Protein AF-A0A098BWJ8-F1 (afdb_monomer_lite)

InterPro domains:
  IPR010958 Chorismate mutase, high GC Gram-positive bacteria/archaeal [TIGR01808] (48-117)
  IPR036263 Chorismate mutase type II superfamily [SSF48600] (45-105)
  IPR036979 Chorismate mutase domain superfamily [G3DSA:1.20.59.10] (34-121)

pLDDT: mean 78.31, std 21.25, range [36.22, 98.62]

Structure (mmCIF, N/CA/C/O backbone):
data_AF-A0A098BWJ8-F1
#
_entry.id   AF-A0A098BWJ8-F1
#
loop_
_atom_site.group_PDB
_atom_site.id
_atom_site.type_symbol
_atom_site.label_atom_id
_atom_site.label_alt_id
_atom_site.label_comp_id
_atom_site.label_asym_id
_atom_site.label_entity_id
_atom_site.label_seq_id
_atom_site.pdbx_PDB_ins_code
_atom_site.Cartn_x
_atom_site.Cartn_y
_atom_site.Cartn_z
_atom_site.occupancy
_atom_site.B_iso_or_equiv
_atom_site.auth_seq_id
_atom_site.auth_comp_id
_atom_site.auth_asym_id
_atom_site.auth_atom_id
_atom_site.pdbx_PDB_model_num
ATOM 1 N N . MET A 1 1 ? 21.260 48.861 -66.833 1.00 42.28 1 MET A N 1
ATOM 2 C CA . MET A 1 1 ? 22.333 48.829 -67.842 1.00 42.28 1 MET A CA 1
ATOM 3 C C . MET A 1 1 ? 22.395 47.420 -68.374 1.00 42.28 1 MET A C 1
ATOM 5 O O . MET A 1 1 ? 22.693 46.500 -67.627 1.00 42.28 1 MET A O 1
ATOM 9 N N . SER A 1 2 ? 21.962 47.282 -69.617 1.00 45.59 2 SER A N 1
ATOM 10 C CA . SER A 1 2 ? 22.030 46.076 -70.425 1.00 45.59 2 SER A CA 1
ATOM 11 C C . SER A 1 2 ? 23.483 45.639 -70.593 1.00 45.59 2 SER A C 1
ATOM 13 O O . SER A 1 2 ? 24.345 46.498 -70.771 1.00 45.59 2 SER A O 1
ATOM 15 N N . ASN A 1 3 ? 23.741 44.335 -70.650 1.00 41.81 3 ASN A N 1
ATOM 16 C CA . ASN A 1 3 ? 24.631 43.863 -71.696 1.00 41.81 3 ASN A CA 1
ATOM 17 C C . ASN A 1 3 ? 24.173 42.508 -72.234 1.00 41.81 3 ASN A C 1
ATOM 19 O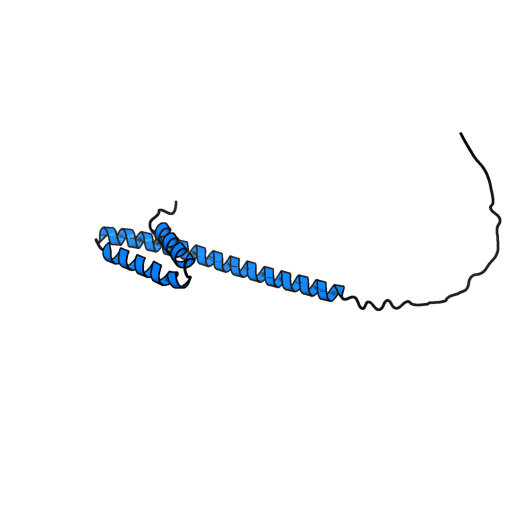 O . ASN A 1 3 ? 23.833 41.596 -71.486 1.00 41.81 3 ASN A O 1
ATOM 23 N N . THR A 1 4 ? 24.147 42.474 -73.556 1.00 46.91 4 THR A N 1
ATOM 24 C CA . THR A 1 4 ? 23.703 41.435 -74.473 1.00 46.91 4 THR A CA 1
ATOM 25 C C . THR A 1 4 ? 24.930 41.016 -75.274 1.00 46.91 4 THR A C 1
ATOM 27 O O . THR A 1 4 ? 25.724 41.879 -75.643 1.00 46.91 4 THR A O 1
ATOM 30 N N . GLY A 1 5 ? 25.008 39.733 -75.630 1.00 41.19 5 GLY A N 1
ATOM 31 C CA . GLY A 1 5 ? 25.883 39.208 -76.685 1.00 41.19 5 GLY A CA 1
ATOM 32 C C . GLY A 1 5 ? 27.205 38.637 -76.159 1.00 41.19 5 GLY A C 1
ATOM 33 O O . GLY A 1 5 ? 27.774 39.164 -75.215 1.00 41.19 5 GLY A O 1
ATOM 34 N N . ALA A 1 6 ? 27.757 37.564 -76.714 1.00 48.81 6 ALA A N 1
ATOM 35 C CA . ALA A 1 6 ? 27.437 36.888 -77.961 1.00 48.81 6 ALA A CA 1
ATOM 36 C C . ALA A 1 6 ? 28.038 35.468 -77.950 1.00 48.81 6 ALA A C 1
ATOM 38 O O . ALA A 1 6 ? 29.048 35.226 -77.295 1.00 48.81 6 ALA A O 1
ATOM 39 N N . ASP A 1 7 ? 27.350 34.569 -78.652 1.00 44.22 7 ASP A N 1
ATOM 40 C CA . ASP A 1 7 ? 27.840 33.639 -79.675 1.00 44.22 7 ASP A CA 1
ATOM 41 C C . ASP A 1 7 ? 29.160 32.873 -79.479 1.00 44.22 7 ASP A C 1
ATOM 43 O O . ASP A 1 7 ? 30.250 33.431 -79.393 1.00 44.22 7 ASP A O 1
ATOM 47 N N . GLY A 1 8 ? 29.042 31.546 -79.578 1.00 44.03 8 GLY A N 1
ATOM 48 C CA . GLY A 1 8 ? 30.156 30.624 -79.784 1.00 44.03 8 GLY A CA 1
ATOM 49 C C . GLY A 1 8 ? 29.697 29.167 -79.820 1.00 44.03 8 GLY A C 1
ATOM 50 O O . GLY A 1 8 ? 30.080 28.384 -78.959 1.00 44.03 8 GLY A O 1
ATOM 51 N N . ASN A 1 9 ? 28.830 28.815 -80.775 1.00 46.28 9 ASN A N 1
ATOM 52 C CA . ASN A 1 9 ? 28.553 27.422 -81.130 1.00 46.28 9 ASN A CA 1
ATOM 53 C C . ASN A 1 9 ? 29.428 27.046 -82.333 1.00 46.28 9 ASN A C 1
ATOM 55 O O . ASN A 1 9 ? 29.181 27.566 -83.419 1.00 46.28 9 ASN A O 1
ATOM 59 N N . ASP A 1 10 ? 30.397 26.149 -82.130 1.00 49.81 10 ASP A N 1
ATOM 60 C CA . ASP A 1 10 ? 31.185 25.503 -83.189 1.00 49.81 10 ASP A CA 1
ATOM 61 C C . ASP A 1 10 ? 31.415 24.009 -82.855 1.00 49.81 10 ASP A C 1
ATOM 63 O O . ASP A 1 10 ? 32.334 23.603 -82.156 1.00 49.81 10 ASP A O 1
ATOM 67 N N . THR A 1 11 ? 30.416 23.226 -83.246 1.00 44.81 11 THR A N 1
ATOM 68 C CA . THR A 1 11 ? 30.375 21.900 -83.892 1.00 44.81 11 THR A CA 1
ATOM 69 C C . THR A 1 11 ? 31.631 20.974 -84.029 1.00 44.81 11 THR A C 1
ATOM 71 O O . THR A 1 11 ? 32.634 21.372 -84.610 1.00 44.81 11 THR A O 1
ATOM 74 N N . ILE A 1 12 ? 31.395 19.665 -83.736 1.00 45.81 12 ILE A N 1
ATOM 75 C CA . ILE A 1 12 ? 31.991 18.364 -84.229 1.00 45.81 12 ILE A CA 1
ATOM 76 C C . ILE A 1 12 ? 33.414 18.007 -83.685 1.00 45.81 12 ILE A C 1
ATOM 78 O O . ILE A 1 12 ? 34.268 18.877 -83.663 1.00 45.81 12 ILE A O 1
ATOM 82 N N . ILE A 1 13 ? 33.803 16.795 -83.220 1.00 41.25 13 ILE A N 1
ATOM 83 C CA . ILE 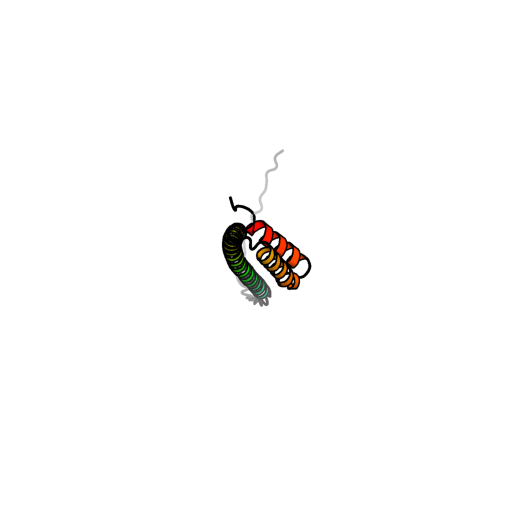A 1 13 ? 33.714 15.399 -83.743 1.00 41.25 13 ILE A CA 1
ATOM 84 C C . ILE A 1 13 ? 34.007 14.351 -82.618 1.00 41.25 13 ILE A C 1
ATOM 86 O O . ILE A 1 13 ? 34.767 14.659 -81.708 1.00 41.25 13 ILE A O 1
ATOM 90 N N . ASP A 1 14 ? 33.393 13.156 -82.743 1.00 41.28 14 ASP A N 1
ATOM 91 C CA . ASP A 1 14 ? 33.599 11.801 -82.149 1.00 41.28 14 ASP A CA 1
ATOM 92 C C . ASP A 1 14 ? 34.566 11.543 -80.971 1.00 41.28 14 ASP A C 1
ATOM 94 O O . ASP A 1 14 ? 35.753 11.836 -81.047 1.00 41.28 14 ASP A O 1
ATOM 98 N N . ASP A 1 15 ? 34.072 10.805 -79.961 1.00 46.69 15 ASP A N 1
ATOM 99 C CA . ASP A 1 15 ? 34.470 9.393 -79.750 1.00 46.69 15 ASP A CA 1
ATOM 100 C C . ASP A 1 15 ? 33.530 8.679 -78.741 1.00 46.69 15 ASP A C 1
ATOM 102 O O . ASP A 1 15 ? 33.364 9.156 -77.613 1.00 46.69 15 ASP A O 1
ATOM 106 N N . PRO A 1 16 ? 32.895 7.543 -79.103 1.00 55.72 16 PRO A N 1
ATOM 107 C CA . PRO A 1 16 ? 32.089 6.740 -78.190 1.00 55.72 16 PRO A CA 1
ATOM 108 C C . PRO A 1 16 ? 32.736 5.375 -77.907 1.00 55.72 16 PRO A C 1
ATOM 110 O O . PRO A 1 16 ? 32.295 4.376 -78.463 1.00 55.72 16 PRO A O 1
ATOM 113 N N . ASP A 1 17 ? 33.730 5.297 -77.023 1.00 46.28 17 ASP A N 1
ATOM 114 C CA . ASP A 1 17 ? 33.996 4.057 -76.279 1.00 46.28 17 ASP A CA 1
ATOM 115 C C . ASP A 1 17 ? 34.973 4.299 -75.123 1.00 46.28 17 ASP A C 1
ATOM 117 O O . ASP A 1 17 ? 36.135 4.613 -75.344 1.00 46.28 17 ASP A O 1
ATOM 121 N N . GLU A 1 18 ? 34.520 4.114 -73.885 1.00 44.69 18 GLU A N 1
ATOM 122 C CA . GLU A 1 18 ? 35.327 3.386 -72.904 1.00 44.69 18 GLU A CA 1
ATOM 123 C C . GLU A 1 18 ? 34.408 2.866 -71.797 1.00 44.69 18 GLU A C 1
ATOM 125 O O . GLU A 1 18 ? 34.166 3.469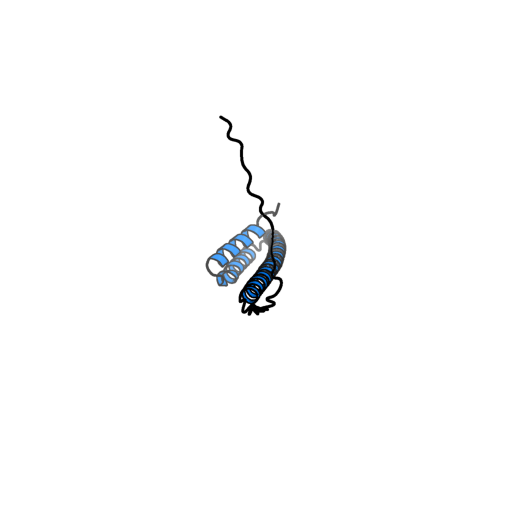 -70.748 1.00 44.69 18 GLU A O 1
ATOM 130 N N . THR A 1 19 ? 33.857 1.689 -72.078 1.00 50.94 19 THR A N 1
ATOM 131 C CA . THR A 1 19 ? 33.262 0.798 -71.085 1.00 50.94 19 THR A CA 1
ATOM 132 C C . THR A 1 19 ? 34.354 0.335 -70.112 1.00 50.94 19 THR A C 1
ATOM 134 O O . THR A 1 19 ? 34.920 -0.746 -70.245 1.00 50.94 19 THR A O 1
ATOM 137 N N . GLY A 1 20 ? 34.658 1.161 -69.113 1.00 40.91 20 GLY A N 1
ATOM 138 C CA . GLY A 1 20 ? 35.514 0.833 -67.974 1.00 40.91 20 GLY A CA 1
ATOM 139 C C . GLY A 1 20 ? 34.676 0.612 -66.720 1.00 40.91 20 GLY A C 1
ATOM 140 O O . GLY A 1 20 ? 34.664 1.445 -65.818 1.00 40.91 20 GLY A O 1
ATOM 141 N N . GLY A 1 21 ? 33.926 -0.491 -66.675 1.00 45.00 21 GLY A N 1
ATOM 142 C CA . GLY A 1 21 ? 33.132 -0.884 -65.514 1.00 45.00 21 GLY A CA 1
ATOM 143 C C . GLY A 1 21 ? 34.007 -1.188 -64.300 1.00 45.00 21 GLY A C 1
ATOM 144 O O . GLY A 1 21 ? 34.328 -2.344 -64.039 1.00 45.00 21 GLY A O 1
ATOM 145 N N . ILE A 1 22 ? 34.334 -0.169 -63.507 1.00 42.72 22 ILE A N 1
ATOM 146 C CA . ILE A 1 22 ? 34.665 -0.364 -62.098 1.00 42.72 22 ILE A CA 1
ATOM 147 C C . ILE A 1 22 ? 33.325 -0.432 -61.372 1.00 42.72 22 ILE A C 1
ATOM 149 O O . ILE A 1 22 ? 32.773 0.573 -60.927 1.00 42.72 22 ILE A O 1
ATOM 153 N N . CYS A 1 23 ? 32.767 -1.641 -61.296 1.00 39.72 23 CYS A N 1
ATOM 154 C CA . CYS A 1 23 ? 31.777 -1.959 -60.280 1.00 39.72 23 CYS A CA 1
ATOM 155 C C . CYS A 1 23 ? 32.479 -1.762 -58.933 1.00 39.72 23 CYS A C 1
ATOM 157 O O . CYS A 1 23 ? 33.195 -2.642 -58.458 1.00 39.72 23 CYS A O 1
ATOM 159 N N . MET A 1 24 ? 32.349 -0.567 -58.359 1.00 36.22 24 MET A N 1
ATOM 160 C CA . MET A 1 24 ? 32.665 -0.339 -56.962 1.00 36.22 24 MET A CA 1
ATOM 161 C C . MET A 1 24 ? 31.663 -1.188 -56.189 1.00 36.22 24 MET A C 1
ATOM 163 O O . MET A 1 24 ? 30.520 -0.784 -55.980 1.00 36.22 24 MET A O 1
ATOM 167 N N . THR A 1 25 ? 32.061 -2.411 -55.841 1.00 49.38 25 THR A N 1
ATOM 168 C CA . THR A 1 25 ? 31.350 -3.183 -54.835 1.00 49.38 25 THR A CA 1
ATOM 169 C C . THR A 1 25 ? 31.423 -2.341 -53.576 1.00 49.38 25 THR A C 1
ATOM 171 O O . THR A 1 25 ? 32.466 -2.231 -52.933 1.00 49.38 25 THR A O 1
ATOM 174 N N . VAL A 1 26 ? 30.329 -1.646 -53.273 1.00 53.03 26 VAL A N 1
ATOM 175 C CA . VAL A 1 26 ? 30.142 -1.057 -51.958 1.00 53.03 26 VAL A CA 1
ATOM 176 C C . VAL A 1 26 ? 30.054 -2.260 -51.031 1.00 53.03 26 VAL A C 1
ATOM 178 O O . VAL A 1 26 ? 28.999 -2.877 -50.901 1.00 53.03 26 VAL A O 1
ATOM 181 N N . GLN A 1 27 ? 31.189 -2.651 -50.451 1.00 53.28 27 GLN A N 1
ATOM 182 C CA . GLN A 1 27 ? 31.204 -3.453 -49.242 1.00 53.28 27 GLN A CA 1
ATOM 183 C C . GLN A 1 27 ? 30.427 -2.632 -48.206 1.00 53.28 27 GLN A C 1
ATOM 185 O O . GLN A 1 27 ? 30.957 -1.716 -47.578 1.00 53.28 27 GLN A O 1
ATOM 190 N N . LEU A 1 28 ? 29.122 -2.894 -48.107 1.00 55.53 28 LEU A N 1
ATOM 191 C CA . LEU A 1 28 ? 28.267 -2.421 -47.030 1.00 55.53 28 LEU A CA 1
ATOM 192 C C . LEU A 1 28 ? 28.625 -3.222 -45.780 1.00 55.53 28 LEU A C 1
ATOM 194 O O . LEU A 1 28 ? 27.814 -3.983 -45.263 1.00 55.53 28 LEU A O 1
ATOM 198 N N . ASP A 1 29 ? 29.825 -3.003 -45.256 1.00 56.94 29 ASP A N 1
ATOM 199 C CA . ASP A 1 29 ? 30.130 -3.318 -43.867 1.00 56.94 29 ASP A CA 1
ATOM 200 C C . ASP A 1 29 ? 29.491 -2.193 -43.036 1.00 56.94 29 ASP A C 1
ATOM 202 O O . ASP A 1 29 ? 30.147 -1.279 -42.542 1.00 56.94 29 ASP A O 1
ATOM 206 N N . SER A 1 30 ? 28.153 -2.169 -43.024 1.00 54.19 30 SER A N 1
ATOM 207 C CA . SER A 1 30 ? 27.340 -1.142 -42.374 1.00 54.19 30 SER A CA 1
ATOM 208 C C . SER A 1 30 ? 26.920 -1.615 -40.978 1.00 54.19 30 SER A C 1
ATOM 210 O O . SER A 1 30 ? 25.945 -2.360 -40.872 1.00 54.19 30 SER A O 1
ATOM 212 N N . PRO A 1 31 ? 27.560 -1.145 -39.889 1.00 58.00 31 PRO A N 1
ATOM 213 C CA . PRO A 1 31 ? 27.156 -1.478 -38.515 1.00 58.00 31 PRO A CA 1
ATOM 214 C C . PRO A 1 31 ? 25.799 -0.865 -38.104 1.00 58.00 31 PRO A C 1
ATOM 216 O O . PRO A 1 31 ? 25.284 -1.138 -37.022 1.00 58.00 31 PRO A O 1
ATOM 219 N N . GLY A 1 32 ? 25.185 -0.036 -38.959 1.00 57.19 32 GLY A N 1
ATOM 220 C CA . GLY A 1 32 ? 23.942 0.682 -38.657 1.00 57.19 32 GLY A CA 1
ATOM 221 C C . GLY A 1 32 ? 22.707 -0.208 -38.481 1.00 57.19 32 GLY A C 1
ATOM 222 O O . GLY A 1 32 ? 21.807 0.151 -37.727 1.00 57.19 32 GLY A O 1
ATOM 223 N N . PHE A 1 33 ? 22.664 -1.382 -39.119 1.00 53.72 33 PHE A N 1
ATOM 224 C CA . PHE A 1 33 ? 21.534 -2.309 -38.972 1.00 53.72 33 PHE A CA 1
ATOM 225 C C . PHE A 1 33 ? 21.553 -3.061 -37.638 1.00 53.72 33 PHE A C 1
ATOM 227 O O . PHE A 1 33 ? 20.495 -3.335 -37.073 1.00 53.72 33 PHE A O 1
ATOM 234 N N . GLU A 1 34 ? 22.740 -3.367 -37.118 1.00 61.19 34 GLU A N 1
ATOM 235 C CA . GLU A 1 34 ? 22.898 -4.080 -35.849 1.00 61.19 34 GLU A CA 1
ATOM 236 C C . GLU A 1 34 ? 22.581 -3.152 -34.667 1.00 61.19 34 GLU A C 1
ATOM 238 O O . GLU A 1 34 ? 21.783 -3.508 -33.803 1.00 61.19 34 GLU A O 1
ATOM 243 N N . SER A 1 35 ? 23.056 -1.901 -34.722 1.00 63.72 35 SER A N 1
ATOM 244 C CA . SER A 1 35 ? 22.740 -0.869 -33.726 1.00 63.72 35 SER A CA 1
ATOM 245 C C . SER A 1 35 ? 21.256 -0.472 -33.718 1.00 63.72 35 SER A C 1
ATOM 247 O O . SER A 1 35 ? 20.660 -0.343 -32.651 1.00 63.72 35 SER A O 1
ATOM 249 N N . ALA A 1 36 ? 20.609 -0.339 -34.883 1.00 63.62 36 ALA A N 1
ATOM 250 C CA . ALA A 1 36 ? 19.171 -0.056 -34.939 1.00 63.62 36 ALA A CA 1
ATOM 251 C C . ALA A 1 36 ? 18.327 -1.209 -34.365 1.00 63.62 36 ALA A C 1
ATOM 253 O O . ALA A 1 36 ? 17.339 -0.966 -33.674 1.00 63.62 36 ALA A O 1
ATOM 254 N N . ARG A 1 37 ? 18.724 -2.466 -34.609 1.00 65.62 37 ARG A N 1
ATOM 255 C CA . ARG A 1 37 ? 18.049 -3.649 -34.056 1.00 65.62 37 ARG A CA 1
ATOM 256 C C . ARG A 1 37 ? 18.221 -3.758 -32.541 1.00 65.62 37 ARG A C 1
ATOM 258 O O . ARG A 1 37 ? 17.269 -4.120 -31.857 1.00 65.62 37 ARG A O 1
ATOM 265 N N . GLU A 1 38 ? 19.399 -3.427 -32.022 1.00 71.19 38 GLU A N 1
ATOM 266 C CA . GLU A 1 38 ? 19.668 -3.382 -30.581 1.00 71.19 38 GLU A CA 1
ATOM 267 C C . GLU A 1 38 ? 18.838 -2.291 -29.882 1.00 71.19 38 GLU A C 1
ATOM 269 O O . GLU A 1 38 ? 18.220 -2.545 -28.849 1.00 71.19 38 GLU A O 1
ATOM 274 N N . VAL A 1 39 ? 18.727 -1.099 -30.480 1.00 73.69 39 VAL A N 1
ATOM 275 C CA . VAL A 1 39 ? 17.875 -0.016 -29.954 1.00 73.69 39 VAL A CA 1
ATOM 276 C C . VAL A 1 39 ? 16.394 -0.409 -29.963 1.00 73.69 39 VAL A C 1
ATOM 278 O O . VAL A 1 39 ? 15.698 -0.186 -28.977 1.00 73.69 39 VAL A O 1
ATOM 281 N N . VAL A 1 40 ? 15.904 -1.042 -31.032 1.00 74.69 40 VAL A N 1
ATOM 282 C CA . VAL A 1 40 ? 14.516 -1.535 -31.077 1.00 74.69 40 VAL A CA 1
ATOM 283 C C . VAL A 1 40 ? 14.286 -2.632 -30.034 1.00 74.69 40 VAL A C 1
ATOM 285 O O . VAL A 1 40 ? 13.299 -2.566 -29.313 1.00 74.69 40 VAL A O 1
ATOM 288 N N . SER A 1 41 ? 15.211 -3.587 -29.881 1.00 78.00 41 SER A N 1
ATOM 289 C CA . SER A 1 41 ? 15.104 -4.645 -28.863 1.00 78.00 41 SER A CA 1
ATOM 290 C C . SER A 1 41 ? 15.080 -4.076 -27.445 1.00 78.00 41 SER A C 1
ATOM 292 O O . SER A 1 41 ? 14.235 -4.459 -26.645 1.00 78.00 41 SER A O 1
ATOM 294 N N . THR A 1 42 ? 15.964 -3.126 -27.131 1.00 85.00 42 THR A N 1
ATOM 295 C CA . THR A 1 42 ? 15.988 -2.481 -25.807 1.00 85.00 42 THR A CA 1
ATOM 296 C C . THR A 1 42 ? 14.734 -1.652 -25.554 1.00 85.00 42 THR A C 1
ATOM 298 O O . THR A 1 42 ? 14.226 -1.640 -24.437 1.00 85.00 42 THR A O 1
ATOM 301 N N . GLN A 1 43 ? 14.188 -0.996 -26.579 1.00 81.12 43 GLN A N 1
ATOM 302 C CA . GLN A 1 43 ? 12.923 -0.278 -26.468 1.00 81.12 43 GLN A CA 1
ATOM 303 C C . GLN A 1 43 ? 11.728 -1.228 -26.283 1.00 81.12 43 GLN A C 1
ATOM 305 O O . GLN A 1 43 ? 10.839 -0.922 -25.492 1.00 81.12 43 GLN A O 1
ATOM 310 N N . GLU A 1 44 ? 11.705 -2.375 -26.966 1.00 80.50 44 GLU A N 1
ATOM 311 C CA . GLU A 1 44 ? 10.705 -3.429 -26.751 1.00 80.50 44 GLU A CA 1
ATOM 312 C C . GLU A 1 44 ? 10.792 -4.002 -25.330 1.00 80.50 44 GLU A C 1
ATOM 314 O O . GLU A 1 44 ? 9.763 -4.180 -24.679 1.00 80.50 44 GLU A O 1
ATOM 319 N N . ASP A 1 45 ? 12.002 -4.233 -24.817 1.00 88.19 45 ASP A N 1
ATOM 320 C CA . ASP A 1 45 ? 12.218 -4.734 -23.457 1.00 88.19 45 ASP A CA 1
ATOM 321 C C . ASP A 1 45 ? 11.815 -3.699 -22.395 1.00 88.19 45 ASP A C 1
ATOM 323 O O . ASP A 1 45 ? 11.159 -4.045 -21.413 1.00 88.19 45 ASP A O 1
ATOM 327 N N . LEU A 1 46 ? 12.119 -2.415 -22.615 1.00 92.94 46 LEU A N 1
ATOM 328 C CA . LEU A 1 46 ? 11.631 -1.325 -21.764 1.00 92.94 46 LEU A CA 1
ATOM 329 C C . LEU A 1 46 ? 10.105 -1.201 -21.811 1.00 92.94 46 LEU A C 1
ATOM 331 O O . LEU A 1 46 ? 9.483 -1.000 -20.772 1.00 92.94 46 LEU A O 1
ATOM 335 N N . GLY A 1 47 ? 9.501 -1.344 -22.994 1.00 94.81 47 GLY A N 1
ATOM 336 C CA . GLY A 1 47 ? 8.048 -1.351 -23.160 1.00 94.81 47 GLY A CA 1
ATOM 337 C C . GLY A 1 47 ? 7.391 -2.444 -22.319 1.00 94.81 47 GLY A C 1
ATOM 338 O O . GLY A 1 47 ? 6.513 -2.147 -21.517 1.00 94.81 47 GLY A O 1
ATOM 339 N N . ARG A 1 48 ? 7.901 -3.680 -22.409 1.00 94.88 48 ARG A N 1
ATOM 340 C CA . ARG A 1 48 ? 7.411 -4.812 -21.604 1.00 94.88 48 ARG A CA 1
ATOM 341 C C . ARG A 1 48 ? 7.545 -4.573 -20.102 1.00 94.88 48 ARG A C 1
ATOM 343 O O . ARG A 1 48 ? 6.628 -4.910 -19.363 1.00 94.88 48 ARG A O 1
ATOM 350 N N . LEU A 1 49 ? 8.653 -3.981 -19.648 1.00 94.56 49 LEU A N 1
ATOM 351 C CA . LEU A 1 49 ? 8.834 -3.646 -18.231 1.00 94.56 49 LEU A CA 1
ATOM 352 C C . LEU A 1 49 ? 7.806 -2.616 -17.752 1.00 94.56 49 LEU A C 1
ATOM 354 O O . LEU A 1 49 ? 7.278 -2.752 -16.652 1.00 94.56 49 LEU A O 1
ATOM 358 N N . PHE A 1 50 ? 7.508 -1.590 -18.554 1.00 96.31 50 PHE A N 1
ATOM 359 C CA . PHE A 1 50 ? 6.478 -0.614 -18.195 1.00 96.31 50 PHE A CA 1
ATOM 360 C C . PHE A 1 50 ? 5.076 -1.221 -18.187 1.00 96.31 50 PHE A C 1
ATOM 362 O O . PHE A 1 50 ? 4.296 -0.893 -17.293 1.00 96.31 50 PHE A O 1
ATOM 369 N N . ASP A 1 51 ? 4.775 -2.118 -19.126 1.00 97.50 51 ASP A N 1
ATOM 370 C CA . ASP A 1 51 ? 3.506 -2.847 -19.143 1.00 97.50 51 ASP A CA 1
ATOM 371 C C . ASP A 1 51 ? 3.363 -3.717 -17.884 1.00 97.50 51 ASP A C 1
ATOM 373 O O . ASP A 1 51 ? 2.348 -3.636 -17.193 1.00 97.50 51 ASP A O 1
ATOM 377 N N . GLU A 1 52 ? 4.407 -4.467 -17.513 1.00 97.75 52 GLU A N 1
ATOM 378 C CA . GLU A 1 52 ? 4.418 -5.291 -16.296 1.00 97.75 52 GLU A CA 1
ATOM 379 C C . GLU A 1 52 ? 4.272 -4.441 -15.023 1.00 97.75 52 GLU A C 1
ATOM 381 O O . GLU A 1 52 ? 3.502 -4.787 -14.125 1.00 97.75 52 GLU A O 1
ATOM 386 N N . ILE A 1 53 ? 4.948 -3.288 -14.951 1.00 97.38 53 ILE A N 1
ATOM 387 C CA . ILE A 1 53 ? 4.764 -2.325 -13.853 1.00 97.38 53 ILE A CA 1
ATOM 388 C C . ILE A 1 53 ? 3.312 -1.839 -13.805 1.00 97.38 53 ILE A C 1
ATOM 390 O O . ILE A 1 53 ? 2.718 -1.814 -12.730 1.00 97.38 53 ILE A O 1
ATOM 394 N N . GLY A 1 54 ? 2.720 -1.496 -14.949 1.00 98.31 54 GLY A N 1
ATOM 395 C CA . GLY A 1 54 ? 1.330 -1.049 -15.023 1.00 98.31 54 GLY A CA 1
ATOM 396 C C . GLY A 1 54 ? 0.335 -2.116 -14.557 1.00 98.31 54 GLY A C 1
ATOM 397 O O . GLY A 1 54 ? -0.615 -1.809 -13.833 1.00 98.31 54 GLY A O 1
ATOM 398 N N . GLU A 1 55 ? 0.566 -3.380 -14.916 1.00 98.38 55 GLU A N 1
ATOM 399 C CA . GLU A 1 55 ? -0.233 -4.511 -14.436 1.00 98.38 55 GLU A CA 1
ATOM 400 C C . GLU A 1 55 ? -0.105 -4.701 -12.919 1.00 98.38 55 GLU A C 1
ATOM 402 O O . GLU A 1 55 ? -1.109 -4.924 -12.232 1.00 98.38 55 GLU A O 1
ATOM 407 N N . LEU A 1 56 ? 1.109 -4.586 -12.376 1.00 98.62 56 LEU A N 1
ATOM 408 C CA . LEU A 1 56 ? 1.350 -4.653 -10.934 1.00 98.62 56 LEU A CA 1
ATOM 409 C C . LEU A 1 56 ? 0.699 -3.480 -10.195 1.00 98.62 56 LEU A C 1
ATOM 411 O O . LEU A 1 56 ? 0.080 -3.690 -9.151 1.00 98.62 56 LEU A O 1
ATOM 415 N N . ASP A 1 57 ? 0.771 -2.267 -10.737 1.00 98.62 57 ASP A N 1
ATOM 416 C CA . ASP A 1 57 ? 0.142 -1.080 -10.157 1.00 98.62 57 ASP A CA 1
ATOM 417 C C . ASP A 1 57 ? -1.383 -1.232 -10.084 1.00 98.62 57 ASP A C 1
ATOM 419 O O . ASP A 1 57 ? -1.992 -0.905 -9.059 1.00 98.62 57 ASP A O 1
ATOM 423 N N . ALA A 1 58 ? -2.009 -1.799 -11.122 1.00 98.38 58 ALA A N 1
ATOM 424 C CA . ALA A 1 58 ? -3.438 -2.106 -11.115 1.00 98.38 58 ALA A CA 1
ATOM 425 C C . ALA A 1 58 ? -3.802 -3.119 -10.013 1.00 98.38 58 ALA A C 1
ATOM 427 O O . ALA A 1 58 ? -4.769 -2.915 -9.273 1.00 98.38 58 ALA A O 1
ATOM 428 N N . GLN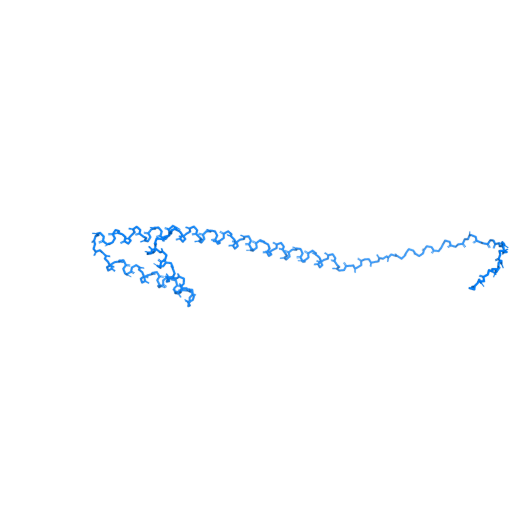 A 1 59 ? -2.996 -4.173 -9.845 1.00 98.62 59 GLN A N 1
ATOM 429 C CA . GLN A 1 59 ? -3.191 -5.168 -8.784 1.00 98.62 59 GLN A CA 1
ATOM 430 C C . GLN A 1 59 ? -2.999 -4.567 -7.386 1.00 98.62 59 GLN A C 1
ATOM 432 O O . GLN A 1 59 ? -3.763 -4.862 -6.462 1.00 98.62 59 GLN A O 1
ATOM 437 N N . ILE A 1 60 ? -1.996 -3.701 -7.214 1.00 98.06 60 ILE A N 1
ATOM 438 C CA . ILE A 1 60 ? -1.756 -2.980 -5.962 1.00 98.06 60 ILE A CA 1
ATOM 439 C C . ILE A 1 60 ? -2.960 -2.094 -5.637 1.00 98.06 60 ILE A C 1
ATOM 441 O O . ILE A 1 60 ? -3.428 -2.107 -4.496 1.00 98.06 60 ILE A O 1
ATOM 445 N N . LEU A 1 61 ? -3.492 -1.361 -6.619 1.00 98.25 61 LEU A N 1
ATOM 446 C CA . LEU A 1 61 ? -4.655 -0.501 -6.425 1.00 98.25 61 LEU A CA 1
ATOM 447 C C . LEU A 1 61 ? -5.881 -1.306 -5.972 1.00 98.25 61 LEU A C 1
ATOM 449 O O . LEU A 1 61 ? -6.460 -0.990 -4.929 1.00 98.25 61 LEU A O 1
ATOM 453 N N . GLU A 1 62 ? -6.218 -2.390 -6.676 1.00 98.12 62 GLU A N 1
ATOM 454 C CA . GLU A 1 62 ? -7.339 -3.270 -6.315 1.00 98.12 62 GLU A CA 1
ATOM 455 C C . GLU A 1 62 ? -7.171 -3.845 -4.896 1.00 98.12 62 GLU A C 1
ATOM 457 O O . GLU A 1 62 ? -8.097 -3.836 -4.071 1.00 98.12 62 GLU A O 1
ATOM 462 N N . ALA A 1 63 ? -5.958 -4.292 -4.558 1.00 98.00 63 ALA A N 1
ATOM 463 C CA . ALA A 1 63 ? -5.648 -4.808 -3.231 1.00 98.00 63 ALA A CA 1
ATOM 464 C C . ALA A 1 63 ? -5.820 -3.736 -2.140 1.00 98.00 63 ALA A C 1
ATOM 466 O O . ALA A 1 63 ? -6.344 -4.031 -1.057 1.00 98.00 63 ALA A O 1
ATOM 467 N N . ILE A 1 64 ? -5.410 -2.491 -2.402 1.00 97.00 64 ILE A N 1
ATOM 468 C CA . ILE A 1 64 ? -5.543 -1.367 -1.466 1.00 97.00 64 ILE A CA 1
ATOM 469 C C . ILE A 1 64 ? -7.011 -0.999 -1.251 1.00 97.00 64 ILE A C 1
ATOM 471 O O . ILE A 1 64 ? -7.418 -0.808 -0.097 1.00 97.00 64 ILE A O 1
ATOM 475 N N . GLU A 1 65 ? -7.816 -0.931 -2.309 1.00 96.62 65 GLU A N 1
ATOM 476 C CA . GLU A 1 65 ? -9.255 -0.672 -2.214 1.00 96.62 65 GLU A CA 1
ATOM 477 C C . GLU A 1 65 ? -9.939 -1.740 -1.360 1.00 96.62 65 GLU A C 1
ATOM 479 O O . GLU A 1 65 ? -10.605 -1.436 -0.360 1.00 96.62 65 GLU A O 1
ATOM 484 N N . ARG A 1 66 ? -9.683 -3.016 -1.676 1.00 97.56 66 ARG A N 1
ATOM 485 C CA . ARG A 1 66 ? -10.259 -4.138 -0.935 1.00 97.56 66 ARG A CA 1
ATOM 486 C C . ARG A 1 66 ? -9.825 -4.142 0.527 1.00 97.56 66 ARG A C 1
ATOM 488 O O . ARG A 1 66 ? -10.652 -4.348 1.422 1.00 97.56 66 ARG A O 1
ATOM 495 N N . ARG A 1 67 ? -8.540 -3.901 0.797 1.00 96.50 67 ARG A N 1
ATOM 496 C CA . ARG A 1 67 ? -7.995 -3.812 2.159 1.00 96.50 67 ARG A CA 1
ATOM 497 C C . ARG A 1 67 ? -8.643 -2.672 2.940 1.00 96.50 67 ARG A C 1
ATOM 499 O O . ARG A 1 67 ? -8.939 -2.843 4.126 1.00 96.50 67 ARG A O 1
ATOM 506 N N . SER A 1 68 ? -8.847 -1.522 2.304 1.00 95.62 68 SER A N 1
ATOM 507 C CA . SER A 1 68 ? -9.451 -0.343 2.930 1.00 95.62 68 SER A CA 1
ATOM 508 C C . SER A 1 68 ? -10.902 -0.614 3.320 1.00 95.62 68 SER A C 1
ATOM 510 O O . SER A 1 68 ? -11.286 -0.347 4.460 1.00 95.62 68 SER A O 1
ATOM 512 N N . GLU A 1 69 ? -11.666 -1.264 2.439 1.00 95.25 69 GLU A N 1
ATOM 513 C CA . GLU A 1 69 ? -13.040 -1.680 2.726 1.00 95.25 69 GLU A CA 1
ATOM 514 C C . GLU A 1 69 ? -13.125 -2.637 3.921 1.00 95.25 69 GLU A C 1
ATOM 516 O O . GLU A 1 69 ? -13.907 -2.435 4.855 1.00 95.25 69 GLU A O 1
ATOM 521 N N . LEU A 1 70 ? -12.281 -3.672 3.930 1.00 94.50 70 LEU A N 1
ATOM 522 C CA . LEU A 1 70 ? -12.231 -4.634 5.031 1.00 94.50 70 LEU A CA 1
ATOM 523 C C . LEU A 1 70 ? -11.813 -3.975 6.350 1.00 94.50 70 LEU A C 1
ATOM 525 O O . LEU A 1 70 ? -12.406 -4.261 7.390 1.00 94.50 70 LEU A O 1
ATOM 529 N N . SER A 1 71 ? -10.836 -3.065 6.307 1.00 93.19 71 SER A N 1
ATOM 530 C CA . SER A 1 71 ? -10.368 -2.327 7.487 1.00 93.19 71 SER A CA 1
ATOM 531 C C . SER A 1 71 ? -11.481 -1.468 8.086 1.00 93.19 71 SER A C 1
ATOM 533 O O . SER A 1 71 ? -11.674 -1.468 9.302 1.00 93.19 71 SER A O 1
ATOM 535 N N . ARG A 1 72 ? -12.269 -0.799 7.238 1.00 91.31 72 ARG A N 1
ATOM 536 C CA . ARG A 1 72 ? -13.417 0.010 7.655 1.00 91.31 72 ARG A CA 1
ATOM 537 C C . ARG A 1 72 ? -14.489 -0.838 8.333 1.00 91.31 72 ARG A C 1
ATOM 539 O O . ARG A 1 72 ? -14.912 -0.520 9.444 1.00 91.31 72 ARG A O 1
ATOM 546 N N . ARG A 1 73 ? -14.897 -1.941 7.696 1.00 92.75 73 ARG A N 1
ATOM 547 C CA . ARG A 1 73 ? -15.889 -2.880 8.251 1.00 92.75 73 ARG A CA 1
ATOM 548 C C . ARG A 1 73 ? -15.436 -3.451 9.592 1.00 92.75 73 ARG A C 1
ATOM 550 O O . ARG A 1 73 ? -16.219 -3.479 10.538 1.00 92.75 73 ARG A O 1
ATOM 557 N N . ALA A 1 74 ? -14.169 -3.852 9.688 1.00 90.69 74 ALA A N 1
ATOM 558 C CA . ALA A 1 74 ? -13.586 -4.343 10.931 1.00 90.69 74 ALA A CA 1
ATOM 559 C C . ALA A 1 74 ? -13.565 -3.262 12.024 1.00 90.69 74 ALA A C 1
ATOM 561 O O . ALA A 1 74 ? -13.876 -3.560 13.172 1.00 90.69 74 ALA A O 1
ATOM 562 N N . GLY A 1 75 ? -13.249 -2.010 11.678 1.00 89.31 75 GLY A N 1
ATOM 563 C CA . GLY A 1 75 ? -13.260 -0.886 12.615 1.00 89.31 75 GLY A CA 1
ATOM 564 C C . GLY A 1 75 ? -14.654 -0.561 13.163 1.00 89.31 75 GLY A C 1
ATOM 565 O O . GLY A 1 75 ? -14.795 -0.328 14.364 1.00 89.31 75 GLY A O 1
ATOM 566 N N . ILE A 1 76 ? -15.687 -0.593 12.312 1.00 89.81 76 ILE A N 1
ATOM 567 C CA . ILE A 1 76 ? -17.090 -0.415 12.729 1.00 89.81 76 ILE A CA 1
ATOM 568 C C . ILE A 1 76 ? -17.491 -1.530 13.697 1.00 89.81 76 ILE A C 1
ATOM 570 O O . ILE A 1 76 ? -17.904 -1.237 14.817 1.00 89.81 76 ILE A O 1
ATOM 574 N N . ALA A 1 77 ? -17.265 -2.790 13.313 1.00 90.31 77 ALA A N 1
ATOM 575 C CA . ALA A 1 77 ? -17.558 -3.936 14.168 1.00 90.31 77 ALA A CA 1
ATOM 576 C C . ALA A 1 77 ? -16.801 -3.850 15.505 1.00 90.31 77 ALA A C 1
ATOM 578 O O . ALA A 1 77 ? -17.382 -4.022 16.571 1.00 90.31 77 ALA A O 1
ATOM 579 N N . ALA A 1 78 ? -15.510 -3.505 15.485 1.00 89.19 78 ALA A N 1
ATOM 580 C CA . ALA A 1 78 ? -14.722 -3.390 16.708 1.00 89.19 78 ALA A CA 1
ATOM 581 C C . ALA A 1 78 ? -15.254 -2.312 17.662 1.00 89.19 78 ALA A C 1
ATOM 583 O O . ALA A 1 78 ? -15.181 -2.481 18.880 1.00 89.19 78 ALA A O 1
ATOM 584 N N . LYS A 1 79 ? -15.804 -1.217 17.123 1.00 87.56 79 LYS A N 1
ATOM 585 C CA . LYS A 1 79 ? -16.467 -0.181 17.919 1.00 87.56 79 LYS A CA 1
ATOM 586 C C . LYS A 1 79 ? -17.771 -0.694 18.530 1.00 87.56 79 LYS A C 1
ATOM 588 O O . LYS A 1 79 ? -18.016 -0.432 19.703 1.00 87.56 79 LYS A O 1
ATOM 593 N N . GLU A 1 80 ? -18.575 -1.421 17.760 1.00 91.44 80 GLU A N 1
ATOM 594 C CA . GLU A 1 80 ? -19.846 -1.999 18.216 1.00 91.44 80 GLU A CA 1
ATOM 595 C C . GLU A 1 80 ? -19.645 -3.040 19.327 1.00 91.44 80 GLU A C 1
ATOM 597 O O . GLU A 1 80 ? -20.378 -3.037 20.312 1.00 91.44 80 GLU A O 1
ATOM 602 N N . PHE A 1 81 ? -18.612 -3.880 19.214 1.00 92.06 81 PHE A N 1
ATOM 603 C CA . PHE A 1 81 ? -18.318 -4.950 20.174 1.00 92.06 81 PHE A CA 1
ATOM 604 C C . PHE A 1 81 ? -17.320 -4.556 21.280 1.00 92.06 81 PHE A C 1
ATOM 606 O O . PHE A 1 81 ? -16.939 -5.398 22.092 1.00 92.06 81 PHE A O 1
ATOM 613 N N . GLY A 1 82 ? -16.857 -3.301 21.325 1.00 88.88 82 GLY A N 1
ATOM 614 C CA . GLY A 1 82 ? -15.921 -2.816 22.350 1.00 88.88 82 GLY A CA 1
ATOM 615 C C . GLY A 1 82 ? -14.493 -3.383 22.259 1.00 88.88 82 GLY A C 1
ATOM 616 O O . GLY A 1 82 ? -13.732 -3.305 23.222 1.00 88.88 82 GLY A O 1
ATOM 617 N N . THR A 1 83 ? -14.081 -3.929 21.113 1.00 89.62 83 THR A N 1
ATOM 618 C CA . THR A 1 83 ? -12.775 -4.588 20.909 1.00 89.62 83 THR A CA 1
ATOM 619 C C . THR A 1 83 ? -11.688 -3.633 20.393 1.00 89.62 83 THR A C 1
ATOM 621 O O . THR A 1 83 ? -10.886 -3.974 19.517 1.00 89.62 83 THR A O 1
ATOM 624 N N . ALA A 1 84 ? -11.649 -2.405 20.919 1.00 84.69 84 ALA A N 1
ATOM 625 C CA . ALA A 1 84 ? -10.743 -1.353 20.444 1.00 84.69 84 ALA A CA 1
ATOM 626 C C . ALA A 1 84 ? -9.254 -1.725 20.599 1.00 84.69 84 ALA A C 1
ATOM 628 O O . ALA A 1 84 ? -8.435 -1.420 19.732 1.00 84.69 84 ALA A O 1
ATOM 629 N N . ARG A 1 85 ? -8.899 -2.451 21.667 1.00 87.12 85 ARG A N 1
ATOM 630 C CA . ARG A 1 85 ? -7.517 -2.890 21.915 1.00 87.12 85 ARG A CA 1
ATOM 631 C C . ARG A 1 85 ? -7.046 -3.931 20.895 1.00 87.12 85 ARG A C 1
ATOM 633 O O . ARG A 1 85 ? -5.898 -3.890 20.463 1.00 87.12 85 ARG A O 1
ATOM 640 N N . GLN A 1 86 ? -7.919 -4.848 20.472 1.00 87.94 86 GLN A N 1
ATOM 641 C CA . GLN A 1 86 ? -7.586 -5.812 19.418 1.00 87.94 86 GLN A CA 1
ATOM 642 C C . GLN A 1 86 ? -7.363 -5.116 18.070 1.00 87.94 86 GLN A C 1
ATOM 644 O O . GLN A 1 86 ? -6.433 -5.483 17.350 1.00 87.94 86 GLN A O 1
ATOM 649 N N . ALA A 1 87 ? -8.172 -4.098 17.754 1.00 86.00 87 ALA A N 1
ATOM 650 C CA . ALA A 1 87 ? -7.981 -3.278 16.561 1.00 86.00 87 ALA A CA 1
ATOM 651 C C . ALA A 1 87 ? -6.614 -2.575 16.593 1.00 86.00 87 ALA A C 1
ATOM 653 O O . ALA A 1 87 ? -5.843 -2.716 15.650 1.00 86.00 87 ALA A O 1
ATOM 654 N N . GLN A 1 88 ? -6.249 -1.941 17.712 1.00 86.00 88 GLN A N 1
ATOM 655 C CA . GLN A 1 88 ? -4.933 -1.313 17.881 1.00 86.00 88 GLN A CA 1
ATOM 656 C C . GLN A 1 88 ? -3.770 -2.303 17.666 1.00 86.00 88 GLN A C 1
ATOM 658 O O . GLN A 1 88 ? -2.796 -1.990 16.984 1.00 86.00 88 GLN A O 1
ATOM 663 N N . ASN A 1 89 ? -3.879 -3.530 18.185 1.00 90.88 89 ASN A N 1
ATOM 664 C CA . ASN A 1 89 ? -2.853 -4.561 17.990 1.00 90.88 89 ASN A CA 1
ATOM 665 C C . ASN A 1 89 ? -2.730 -5.019 16.526 1.00 90.88 89 ASN A C 1
ATOM 667 O O . ASN A 1 89 ? -1.656 -5.427 16.087 1.00 90.88 89 ASN A O 1
ATOM 671 N N . LEU A 1 90 ? -3.824 -5.002 15.757 1.00 89.94 90 LEU A N 1
ATOM 672 C CA . LEU A 1 90 ? -3.770 -5.256 14.314 1.00 89.94 90 LEU A CA 1
ATOM 673 C C . LEU A 1 90 ? -3.021 -4.139 13.585 1.00 89.94 90 LEU A C 1
ATOM 675 O O . LEU A 1 90 ? -2.227 -4.435 12.697 1.00 89.94 90 LEU A O 1
ATOM 679 N N . GLU A 1 91 ? -3.225 -2.883 13.980 1.00 92.25 91 GLU A N 1
ATOM 680 C CA . GLU A 1 91 ? -2.518 -1.744 13.386 1.00 92.25 91 GLU A CA 1
ATOM 681 C C . GLU A 1 91 ? -1.006 -1.836 13.605 1.00 92.25 91 GLU A C 1
ATOM 683 O O . GLU A 1 91 ? -0.244 -1.600 12.670 1.00 92.25 91 GLU A O 1
ATOM 688 N N . MET A 1 92 ? -0.568 -2.255 14.799 1.00 95.12 92 MET A N 1
ATOM 689 C CA . MET A 1 92 ? 0.859 -2.472 15.074 1.00 95.12 92 MET A CA 1
ATOM 690 C C . MET A 1 92 ? 1.449 -3.561 14.177 1.00 95.12 92 MET A C 1
ATOM 692 O O . MET A 1 92 ? 2.468 -3.336 13.536 1.00 95.12 92 MET A O 1
ATOM 696 N N . ARG A 1 93 ? 0.739 -4.682 13.997 1.00 95.56 93 ARG A N 1
ATOM 697 C CA . ARG A 1 93 ? 1.175 -5.750 13.080 1.00 95.56 93 ARG A CA 1
ATOM 698 C C . ARG A 1 93 ? 1.294 -5.298 11.623 1.00 95.56 93 ARG A C 1
ATOM 700 O O . ARG A 1 93 ? 2.091 -5.859 10.877 1.00 95.56 93 ARG A O 1
ATOM 707 N N . VAL A 1 94 ? 0.494 -4.320 11.192 1.00 95.75 94 VAL A N 1
ATOM 708 C CA . VAL A 1 94 ? 0.629 -3.729 9.852 1.00 95.75 94 VAL A CA 1
ATOM 709 C C . VAL A 1 94 ? 1.920 -2.922 9.756 1.00 95.75 94 VAL A C 1
ATOM 711 O O . VAL A 1 94 ? 2.622 -3.052 8.760 1.00 95.75 94 VAL A O 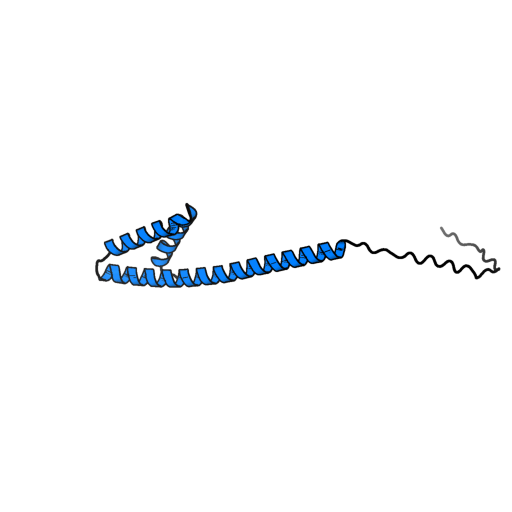1
ATOM 714 N N . LEU A 1 95 ? 2.244 -2.112 10.768 1.00 96.19 95 LEU A N 1
ATOM 715 C CA . LEU A 1 95 ? 3.497 -1.355 10.785 1.00 96.19 95 LEU A CA 1
ATOM 716 C C . LEU A 1 95 ? 4.707 -2.291 10.735 1.00 96.19 95 LEU A C 1
ATOM 718 O O . LEU A 1 95 ? 5.593 -2.065 9.918 1.00 96.19 95 LEU A O 1
ATOM 722 N N . ASP A 1 96 ? 4.702 -3.352 11.544 1.00 96.88 96 ASP A N 1
ATOM 723 C CA . ASP A 1 96 ? 5.801 -4.322 11.599 1.00 96.88 96 ASP A CA 1
ATOM 724 C C . ASP A 1 96 ? 6.003 -5.022 10.252 1.00 96.88 96 ASP A C 1
ATOM 726 O O . ASP A 1 96 ? 7.120 -5.091 9.751 1.00 96.88 96 ASP A O 1
ATOM 730 N N . ARG A 1 97 ? 4.914 -5.476 9.618 1.00 97.12 97 ARG A N 1
ATOM 731 C CA . ARG A 1 97 ? 4.977 -6.158 8.316 1.00 97.12 97 ARG A CA 1
ATOM 732 C C . ARG A 1 97 ? 5.602 -5.289 7.232 1.00 97.12 97 ARG A C 1
ATOM 734 O O . ARG A 1 97 ? 6.396 -5.761 6.436 1.00 97.12 97 ARG A O 1
ATOM 741 N N . PHE A 1 98 ? 5.198 -4.028 7.164 1.00 97.38 98 PHE A N 1
ATOM 742 C CA . PHE A 1 98 ? 5.674 -3.130 6.118 1.00 97.38 98 PHE A CA 1
ATOM 743 C C . PHE A 1 98 ? 7.034 -2.508 6.454 1.00 97.38 98 PHE A C 1
ATOM 745 O O . PHE A 1 98 ? 7.680 -1.982 5.555 1.00 97.38 98 PHE A O 1
ATOM 752 N N . ALA A 1 99 ? 7.505 -2.590 7.702 1.00 95.56 99 ALA A N 1
ATOM 753 C CA . ALA A 1 99 ? 8.846 -2.141 8.076 1.00 95.56 99 ALA A CA 1
ATOM 754 C C . ALA A 1 99 ? 9.964 -2.932 7.370 1.00 95.56 99 ALA A C 1
ATOM 756 O O . ALA A 1 99 ? 11.079 -2.426 7.268 1.00 95.56 99 ALA A O 1
ATOM 757 N N . GLU A 1 100 ? 9.669 -4.120 6.827 1.00 96.88 100 GLU A N 1
ATOM 758 C CA . GLU A 1 100 ? 10.586 -4.886 5.967 1.00 96.88 100 GLU A CA 1
ATOM 759 C C . GLU A 1 100 ? 11.013 -4.106 4.708 1.00 96.88 100 GLU A C 1
ATOM 761 O O . GLU A 1 100 ? 12.104 -4.329 4.191 1.00 96.88 100 GLU A O 1
ATOM 766 N N . LEU A 1 101 ? 10.210 -3.130 4.260 1.00 96.56 101 LEU A N 1
ATOM 767 C CA . LEU A 1 101 ? 10.539 -2.222 3.151 1.00 96.56 101 LEU A CA 1
ATOM 768 C C . LEU A 1 101 ? 11.302 -0.961 3.615 1.00 96.56 101 LEU A C 1
ATOM 770 O O . LEU A 1 101 ? 11.417 0.017 2.878 1.00 96.56 101 LEU A O 1
ATOM 774 N N . GLY A 1 102 ? 11.787 -0.934 4.859 1.00 95.62 102 GLY A N 1
ATOM 775 C CA . GLY A 1 102 ? 12.523 0.192 5.427 1.00 95.62 102 GLY A CA 1
ATOM 776 C C . GLY A 1 102 ? 11.646 1.403 5.768 1.00 95.62 102 GLY A C 1
ATOM 777 O O . GLY A 1 102 ? 10.492 1.277 6.192 1.00 95.62 102 GLY A O 1
ATOM 778 N N . ALA A 1 103 ? 12.218 2.604 5.630 1.00 93.12 103 ALA A N 1
ATOM 779 C CA . ALA A 1 103 ? 11.560 3.855 6.019 1.00 93.12 103 ALA A CA 1
ATOM 780 C C . ALA A 1 103 ? 10.278 4.119 5.210 1.00 93.12 103 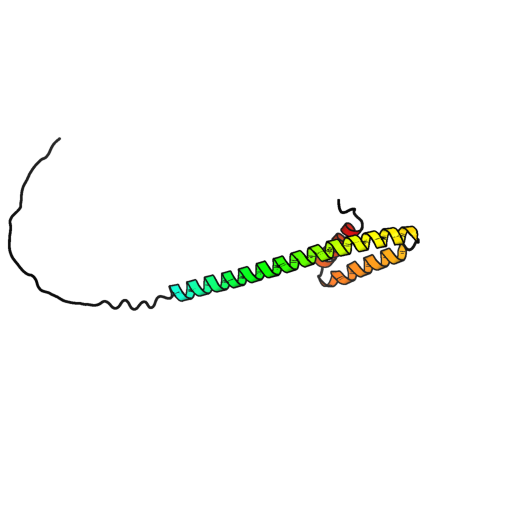ALA A C 1
ATOM 782 O O . ALA A 1 103 ? 9.243 4.473 5.784 1.00 93.12 103 ALA A O 1
ATOM 783 N N . ASP A 1 104 ? 10.323 3.872 3.901 1.00 96.19 104 ASP A N 1
ATOM 784 C CA . ASP A 1 104 ? 9.183 4.075 3.004 1.00 96.19 104 ASP A CA 1
ATOM 785 C C . ASP A 1 104 ? 8.070 3.059 3.262 1.00 96.19 104 ASP A C 1
ATOM 787 O O . ASP A 1 104 ? 6.888 3.401 3.217 1.00 96.19 104 ASP A O 1
ATOM 791 N N . GLY A 1 105 ? 8.433 1.844 3.674 1.00 97.00 105 GLY A N 1
ATOM 792 C CA . GLY A 1 105 ? 7.495 0.833 4.143 1.00 97.00 105 GLY A CA 1
ATOM 793 C C . GLY A 1 105 ? 6.617 1.305 5.294 1.00 97.00 105 GLY A C 1
ATOM 794 O O . GLY A 1 105 ? 5.387 1.211 5.245 1.00 97.00 105 GLY A O 1
ATOM 795 N N . LYS A 1 106 ? 7.228 1.907 6.318 1.00 96.00 106 LYS A N 1
ATOM 796 C CA . LYS A 1 106 ? 6.483 2.487 7.443 1.00 96.00 106 LYS A CA 1
ATOM 797 C C . LYS A 1 106 ? 5.543 3.606 6.984 1.00 96.00 106 LYS A C 1
ATOM 799 O O . LYS A 1 106 ? 4.412 3.699 7.468 1.00 96.00 106 LYS A O 1
ATOM 804 N N . THR A 1 107 ? 5.978 4.432 6.037 1.00 97.00 107 THR A N 1
ATOM 805 C CA . THR A 1 107 ? 5.157 5.500 5.445 1.00 97.00 107 THR A CA 1
ATOM 806 C C . THR A 1 107 ? 3.959 4.942 4.675 1.00 97.00 107 THR A C 1
ATOM 808 O O . THR A 1 107 ? 2.827 5.410 4.858 1.00 97.00 107 THR A O 1
ATOM 811 N N . LEU A 1 108 ? 4.173 3.893 3.879 1.00 97.69 108 LEU A N 1
ATOM 812 C CA . LEU A 1 108 ? 3.114 3.176 3.175 1.00 97.69 108 LEU A CA 1
ATOM 813 C C . LEU A 1 108 ? 2.109 2.573 4.164 1.00 97.69 108 LEU A C 1
ATOM 815 O O . LEU A 1 108 ? 0.907 2.807 4.044 1.00 97.69 108 LEU A O 1
ATOM 819 N N . ALA A 1 109 ? 2.587 1.892 5.206 1.00 97.19 109 ALA A N 1
ATOM 820 C CA . ALA A 1 109 ? 1.753 1.314 6.256 1.00 97.19 109 ALA A CA 1
ATOM 821 C C . ALA A 1 109 ? 0.847 2.357 6.922 1.00 97.19 109 ALA A C 1
ATOM 823 O O . ALA A 1 109 ? -0.362 2.151 7.055 1.00 97.19 109 ALA A O 1
ATOM 824 N N . MET A 1 110 ? 1.414 3.508 7.298 1.00 95.75 110 MET A N 1
ATOM 825 C CA . MET A 1 110 ? 0.651 4.618 7.869 1.00 95.75 110 MET A CA 1
ATOM 826 C C . MET A 1 110 ? -0.413 5.128 6.894 1.00 95.75 110 MET A C 1
ATOM 828 O O . MET A 1 110 ? -1.543 5.386 7.307 1.00 95.75 110 MET A O 1
ATOM 832 N N . THR A 1 111 ? -0.094 5.228 5.604 1.00 96.75 111 THR A N 1
ATOM 833 C CA . THR A 1 111 ? -1.056 5.628 4.568 1.00 96.75 111 THR A CA 1
ATOM 834 C C . THR A 1 111 ? -2.203 4.632 4.434 1.00 96.75 111 THR A C 1
ATOM 836 O O . THR A 1 111 ? -3.363 5.035 4.515 1.00 96.75 111 THR A O 1
ATOM 839 N N . LEU A 1 112 ? -1.911 3.335 4.367 1.00 96.31 112 LEU A N 1
ATOM 840 C CA . LEU A 1 112 ? -2.919 2.273 4.317 1.00 96.31 112 LEU A CA 1
ATOM 841 C C . LEU A 1 112 ? -3.820 2.242 5.561 1.00 96.31 112 LEU A C 1
ATOM 843 O O . LEU A 1 112 ? -5.013 1.942 5.475 1.00 96.31 112 LEU A O 1
ATOM 847 N N . LEU A 1 113 ? -3.268 2.536 6.740 1.00 94.75 113 LEU A N 1
ATOM 848 C CA . LEU A 1 113 ? -4.042 2.655 7.975 1.00 94.75 113 LEU A CA 1
ATOM 849 C C . LEU A 1 113 ? -4.941 3.899 7.973 1.00 94.75 113 LEU A C 1
ATOM 851 O O . LEU A 1 113 ? -6.037 3.851 8.524 1.00 94.75 113 LEU A O 1
ATOM 855 N N . ARG A 1 114 ? -4.516 5.022 7.379 1.00 93.81 114 ARG A N 1
ATOM 856 C CA . ARG A 1 114 ? -5.389 6.201 7.221 1.00 93.81 114 ARG A CA 1
ATOM 857 C C . ARG A 1 114 ? -6.529 5.914 6.248 1.00 93.81 114 ARG A C 1
ATOM 859 O O . ARG A 1 114 ? -7.674 6.161 6.612 1.00 93.81 114 ARG A O 1
ATOM 866 N N . LEU A 1 115 ? -6.225 5.328 5.087 1.00 93.94 115 LEU A N 1
ATOM 867 C CA . LEU A 1 115 ? -7.211 4.983 4.056 1.00 93.94 115 LEU A CA 1
ATOM 868 C C . LEU A 1 115 ? -8.357 4.124 4.605 1.00 93.94 115 LEU A C 1
ATOM 870 O O . LEU A 1 115 ? -9.520 4.436 4.377 1.00 93.94 115 LEU A O 1
ATOM 874 N N . GLY A 1 116 ? -8.042 3.101 5.406 1.00 90.25 116 GLY A N 1
ATOM 875 C CA . GLY A 1 116 ? -9.054 2.234 6.023 1.00 90.25 116 GLY A CA 1
ATOM 876 C C . GLY A 1 116 ? -9.904 2.894 7.119 1.00 90.25 116 GLY A C 1
ATOM 877 O O . GLY A 1 116 ? -10.924 2.330 7.513 1.00 90.25 116 GLY A O 1
ATOM 878 N N . ARG A 1 117 ? -9.499 4.066 7.630 1.00 85.81 117 ARG A N 1
ATOM 879 C CA . ARG A 1 117 ? -10.246 4.837 8.642 1.00 85.81 117 ARG A CA 1
ATOM 880 C C . ARG A 1 117 ? -11.043 5.995 8.029 1.00 85.81 117 ARG A C 1
ATOM 882 O O . ARG A 1 117 ? -12.034 6.424 8.618 1.00 85.81 117 ARG A O 1
ATOM 889 N N . THR A 1 118 ? -10.629 6.505 6.869 1.00 76.25 118 THR A N 1
ATOM 890 C CA . THR A 1 118 ? -11.342 7.543 6.111 1.00 76.25 118 THR A CA 1
ATOM 891 C C . THR A 1 118 ? -12.462 6.945 5.259 1.00 76.25 118 THR A C 1
ATOM 893 O O . THR A 1 118 ? -12.360 5.818 4.781 1.00 76.25 118 THR A O 1
ATOM 896 N N . ARG A 1 119 ? -13.546 7.697 5.029 1.00 59.69 119 ARG A N 1
ATOM 897 C CA . ARG A 1 119 ? -14.476 7.357 3.945 1.00 59.69 119 ARG A CA 1
ATOM 898 C C . ARG A 1 119 ? -13.751 7.641 2.628 1.00 59.69 119 ARG A C 1
ATOM 900 O O . ARG A 1 119 ? -13.397 8.791 2.400 1.00 59.69 119 ARG A O 1
ATOM 907 N N . LEU A 1 120 ? -13.512 6.614 1.812 1.00 52.91 120 LEU A N 1
ATOM 908 C CA . LEU A 1 120 ? -13.269 6.815 0.383 1.00 52.91 120 LEU A CA 1
ATOM 909 C C . LEU A 1 120 ? -14.560 7.445 -0.160 1.00 52.91 120 LEU A C 1
ATOM 911 O O . LEU A 1 120 ? -15.616 6.813 -0.087 1.00 52.91 120 LEU A O 1
ATOM 915 N N . SER A 1 121 ? -14.498 8.735 -0.488 1.00 52.09 121 SER A N 1
ATOM 916 C CA . SER A 1 121 ? -15.594 9.506 -1.086 1.00 52.09 121 SER A CA 1
ATOM 917 C C . SER A 1 121 ? -15.640 9.289 -2.583 1.00 52.09 121 SER A C 1
ATOM 919 O O . SER A 1 121 ? -14.531 9.317 -3.162 1.00 52.09 121 SER A O 1
#

Organism: NCBI:txid1830

Secondary structure (DSSP, 8-state):
------------------------------THHHHHHHHHHHHHHHHHHHHHHHHHHHHHHHHHHHHHHHHHHHHHHHHHTT-HHHHHHHHHHHHHHHGGGHHHHHHHHHHHHHHTTS---

Sequence (121 aa):
MSNTGADGNDTIIDDPDETGGICMTVQLDSPGFESAREVVSTQEDLGRLFDEIGELDAQILEAIERRSELSRRAGIAAKEFGTARQAQNLEMRVLDRFAELGADGKTLAMTLLRLGRTRLS

Foldseek 3Di:
DDDDDDDDDDDDDDDDDDPPDPPPPPPCPPCVVVVVVVVVVVVVVVVVVVVVVVVVVVVVVVVLVVLLQVLQVVVVVCVVVVVVVVNVVVLVVLQVVQCVVPPVSNVVSVVSNVSSNDPPD

Radius of gyration: 38.82 Å; chains: 1; bounding box: 55×55×107 Å